Protein AF-A0A968FYV5-F1 (afdb_monomer)

Secondary structure (DSSP, 8-state):
-HHHHHHHHHHHT--PEEEEEEEEE---STTPPEEEEEEEEETTEEEEEEEEESSHHHHHHHHHHHHHHHHHHHHHSS----------

pLDDT: mean 79.54, std 15.36, range [38.28, 93.06]

Radius of gyration: 13.47 Å; Cα contacts (8 Å, |Δi|>4): 143; chains: 1; bounding box: 32×27×38 Å

Solvent-accessible surface area (backbone atoms only — not comparable to full-atom values): 5104 Å² total; per-residue (Å²): 111,66,71,59,54,50,50,51,27,68,73,71,71,48,81,65,42,80,75,47,79,45,79,45,70,79,44,85,66,100,80,30,37,31,37,22,39,30,31,36,38,39,96,95,42,77,43,74,7,59,17,69,26,75,44,70,68,61,6,43,50,44,3,49,52,43,21,53,50,51,52,54,44,57,73,77,40,76,91,72,81,75,80,78,82,73,75,134

Structure (mmCIF, N/CA/C/O backbone):
data_AF-A0A968FYV5-F1
#
_entry.id   AF-A0A968FYV5-F1
#
loop_
_atom_site.group_PDB
_atom_site.id
_atom_site.type_symbol
_atom_site.label_atom_id
_atom_site.label_alt_id
_atom_site.label_comp_id
_atom_site.label_asym_id
_atom_site.label_entity_id
_atom_site.label_seq_id
_atom_site.pdbx_PDB_ins_code
_atom_site.Cartn_x
_atom_site.Cartn_y
_atom_site.Cartn_z
_atom_site.occupancy
_atom_site.B_iso_or_equiv
_atom_site.auth_seq_id
_atom_site.auth_comp_id
_atom_site.auth_asym_id
_atom_site.auth_atom_id
_atom_site.pdbx_PDB_model_num
ATOM 1 N N . MET A 1 1 ? -5.947 -4.207 -10.582 1.00 76.00 1 MET A N 1
ATOM 2 C CA . MET A 1 1 ? -5.544 -3.867 -9.199 1.00 76.00 1 MET A CA 1
ATOM 3 C C . MET A 1 1 ? -6.603 -4.307 -8.194 1.00 76.00 1 MET A C 1
ATOM 5 O O . MET A 1 1 ? -6.247 -4.843 -7.156 1.00 76.00 1 MET A O 1
ATOM 9 N N . ASP A 1 2 ? -7.887 -4.200 -8.535 1.00 81.75 2 ASP A N 1
ATOM 10 C CA . ASP A 1 2 ? -9.028 -4.575 -7.686 1.00 81.75 2 ASP A CA 1
ATOM 11 C C . ASP A 1 2 ? -8.965 -5.997 -7.124 1.00 81.75 2 ASP A C 1
ATOM 13 O O . ASP A 1 2 ? -9.248 -6.203 -5.952 1.00 81.75 2 ASP A O 1
ATOM 17 N N . ALA A 1 3 ? -8.536 -6.982 -7.922 1.00 87.44 3 ALA A N 1
ATOM 18 C CA . ALA A 1 3 ? -8.394 -8.361 -7.452 1.00 87.44 3 ALA A CA 1
ATOM 19 C C . ALA A 1 3 ? -7.379 -8.498 -6.302 1.00 87.44 3 ALA A C 1
ATOM 21 O O . ALA A 1 3 ? -7.619 -9.253 -5.365 1.00 87.44 3 ALA A O 1
ATOM 22 N N . ILE A 1 4 ? -6.274 -7.745 -6.353 1.00 86.75 4 ILE A N 1
ATOM 23 C CA . ILE A 1 4 ? -5.237 -7.744 -5.313 1.00 86.75 4 ILE A CA 1
ATOM 24 C C . ILE A 1 4 ? -5.794 -7.084 -4.053 1.00 86.75 4 ILE A C 1
ATOM 26 O O . ILE A 1 4 ? -5.690 -7.647 -2.969 1.00 86.75 4 ILE A O 1
ATOM 30 N N . TYR A 1 5 ? -6.438 -5.925 -4.203 1.00 86.56 5 TYR A N 1
ATOM 31 C CA . TYR A 1 5 ? -7.014 -5.194 -3.076 1.00 86.56 5 TYR A CA 1
ATOM 32 C C . TYR A 1 5 ? -8.117 -5.998 -2.394 1.00 86.56 5 TYR A C 1
ATOM 34 O O . TYR A 1 5 ? -8.095 -6.128 -1.177 1.00 86.56 5 TYR A O 1
ATOM 42 N N . ASN A 1 6 ? -9.003 -6.623 -3.171 1.00 88.44 6 ASN A N 1
ATOM 43 C CA . ASN A 1 6 ? -10.052 -7.500 -2.663 1.00 88.44 6 ASN A CA 1
ATOM 44 C C . ASN A 1 6 ? -9.472 -8.757 -1.991 1.00 88.44 6 ASN A C 1
ATOM 46 O O . ASN A 1 6 ? -9.973 -9.199 -0.964 1.00 88.44 6 ASN A O 1
ATOM 50 N N . ALA A 1 7 ? -8.389 -9.333 -2.520 1.00 89.94 7 ALA A N 1
ATOM 51 C CA . ALA A 1 7 ? -7.714 -10.442 -1.849 1.00 89.94 7 ALA A CA 1
ATOM 52 C C . ALA A 1 7 ? -7.172 -10.019 -0.475 1.00 89.94 7 ALA A C 1
ATOM 54 O O . ALA A 1 7 ? -7.400 -10.722 0.506 1.00 89.94 7 ALA A O 1
ATOM 55 N N . VAL A 1 8 ? -6.515 -8.858 -0.389 1.00 86.75 8 VAL A N 1
ATOM 56 C CA . VAL A 1 8 ? -6.016 -8.325 0.887 1.00 86.75 8 VAL A CA 1
ATOM 57 C C . VAL A 1 8 ? -7.171 -8.028 1.847 1.00 86.75 8 VAL A C 1
ATOM 59 O O . VAL A 1 8 ? -7.110 -8.456 2.992 1.00 86.75 8 VAL A O 1
ATOM 62 N N . ASP A 1 9 ? -8.237 -7.382 1.374 1.00 88.81 9 ASP A N 1
ATOM 63 C CA . ASP A 1 9 ? -9.467 -7.084 2.127 1.00 88.81 9 ASP A CA 1
ATOM 6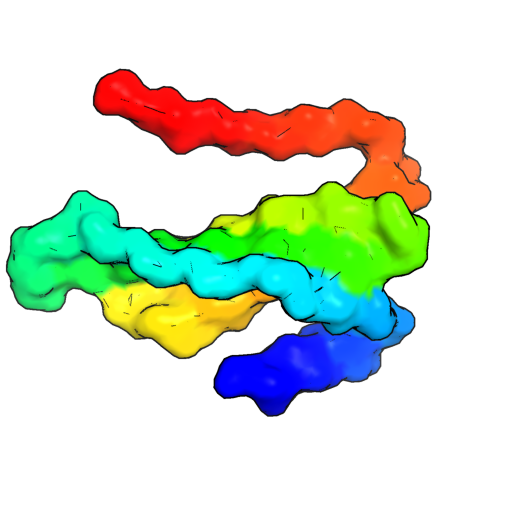4 C C . ASP A 1 9 ? -10.074 -8.343 2.760 1.00 88.81 9 ASP A C 1
ATOM 66 O O . ASP A 1 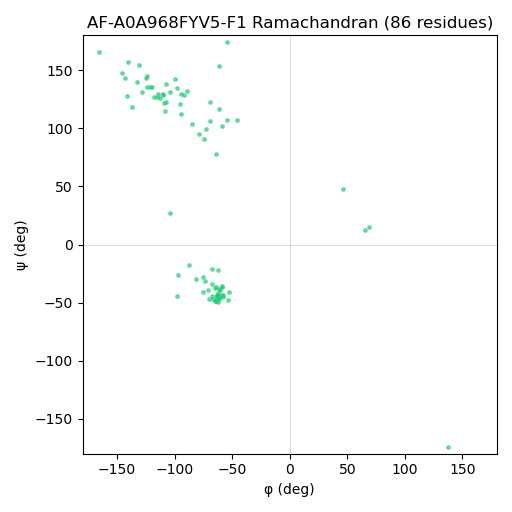9 ? -10.346 -8.395 3.957 1.00 88.81 9 ASP A O 1
ATOM 70 N N . ARG A 1 10 ? -10.191 -9.416 1.967 1.00 89.06 10 ARG A N 1
ATOM 71 C CA . ARG A 1 10 ? -10.729 -10.707 2.413 1.00 89.06 10 ARG A CA 1
ATOM 72 C C . ARG A 1 10 ? -9.832 -11.415 3.422 1.00 89.06 10 ARG A C 1
ATOM 74 O O . ARG A 1 10 ? -10.349 -12.120 4.282 1.00 89.06 10 ARG A O 1
ATOM 81 N N . ILE A 1 11 ? -8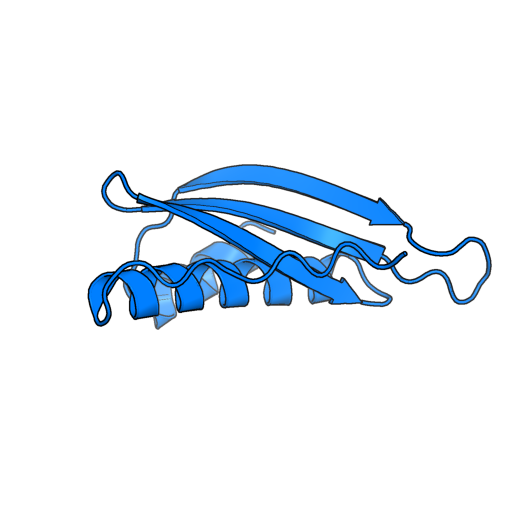.513 -11.271 3.301 1.00 88.00 11 ILE A N 1
ATOM 82 C CA . ILE A 1 11 ? -7.548 -11.889 4.220 1.00 88.00 11 ILE A CA 1
ATOM 83 C C . ILE A 1 11 ? -7.514 -11.137 5.555 1.00 88.00 11 ILE A C 1
ATOM 85 O O . ILE A 1 11 ? -7.432 -11.766 6.607 1.00 88.00 11 ILE A O 1
ATOM 89 N N . THR A 1 12 ? -7.572 -9.804 5.529 1.00 83.50 12 THR A N 1
ATOM 90 C CA . THR A 1 12 ? -7.497 -8.974 6.740 1.00 83.50 12 THR A CA 1
ATOM 91 C C . THR A 1 12 ? -8.855 -8.741 7.396 1.00 83.50 12 THR A C 1
ATOM 93 O O . THR A 1 12 ? -8.903 -8.361 8.563 1.00 83.50 12 THR A O 1
ATOM 96 N N . GLY A 1 13 ? -9.950 -8.968 6.666 1.00 85.88 13 GLY A N 1
ATOM 97 C CA . GLY A 1 13 ? -11.312 -8.668 7.104 1.00 85.88 13 GLY A CA 1
ATOM 98 C C . GLY A 1 13 ? -11.602 -7.167 7.207 1.00 85.88 13 GLY A C 1
ATOM 99 O O . GLY A 1 13 ? -12.575 -6.785 7.853 1.00 85.88 13 GLY A O 1
ATOM 100 N N . MET A 1 14 ? -10.757 -6.312 6.622 1.00 82.75 14 MET A N 1
ATOM 101 C CA . MET A 1 14 ? -10.892 -4.857 6.695 1.00 82.75 14 MET A CA 1
ATOM 102 C C . MET A 1 14 ? -11.340 -4.300 5.356 1.00 82.75 14 MET A C 1
ATOM 104 O O . MET A 1 14 ? -10.556 -4.322 4.414 1.00 82.75 14 MET A O 1
ATOM 108 N N . THR A 1 15 ? -12.543 -3.721 5.314 1.00 85.06 15 THR A N 1
ATOM 109 C CA . THR A 1 15 ? -13.061 -3.069 4.107 1.00 85.06 15 THR A CA 1
ATOM 110 C C . THR A 1 15 ? -12.465 -1.680 3.910 1.00 85.06 15 THR A C 1
ATOM 112 O O . THR A 1 15 ? -12.940 -0.698 4.486 1.00 85.06 15 THR A O 1
ATOM 115 N N . CYS A 1 16 ? -11.404 -1.581 3.114 1.00 86.62 16 CYS A N 1
ATOM 116 C CA . CYS A 1 16 ? -10.699 -0.322 2.862 1.00 86.62 16 CYS A CA 1
ATOM 117 C C . CYS A 1 16 ? -11.163 0.321 1.550 1.00 86.62 16 CYS A C 1
ATOM 119 O O . CYS A 1 16 ? -11.242 -0.327 0.509 1.00 86.62 16 CYS A O 1
ATOM 121 N N . LYS A 1 17 ? -11.419 1.632 1.567 1.00 88.88 17 LYS A N 1
ATOM 122 C CA . LYS A 1 17 ? -11.734 2.404 0.362 1.00 88.88 17 LYS A CA 1
ATOM 123 C C . LYS A 1 17 ? -10.475 3.070 -0.178 1.00 88.88 17 LYS A C 1
ATOM 125 O O . LYS A 1 17 ? -9.868 3.885 0.512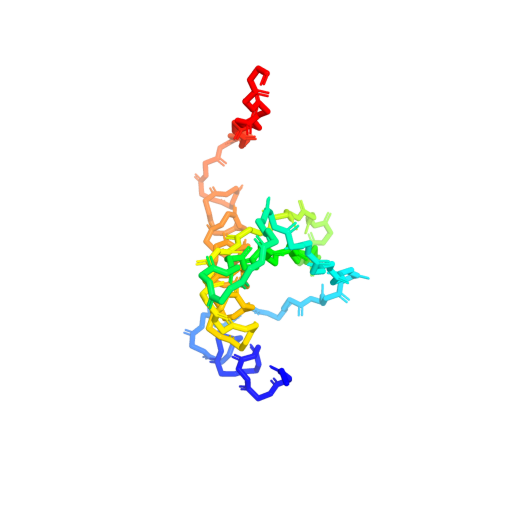 1.00 88.88 17 LYS A O 1
ATOM 130 N N . LEU A 1 18 ? -10.104 2.764 -1.418 1.00 89.94 18 LEU A N 1
ATOM 131 C CA . LEU A 1 18 ? -9.044 3.486 -2.121 1.00 89.94 18 LEU A CA 1
ATOM 132 C C . LEU A 1 18 ? -9.523 4.911 -2.440 1.00 89.94 18 LEU A C 1
ATOM 134 O O . LEU A 1 18 ? -10.563 5.088 -3.074 1.00 89.94 18 LEU A O 1
ATOM 138 N N . LEU A 1 19 ? -8.780 5.912 -1.975 1.00 91.12 19 LEU A N 1
ATOM 139 C CA . LEU A 1 19 ? -9.039 7.326 -2.245 1.00 91.12 19 LEU A CA 1
ATOM 140 C C . LEU A 1 19 ? -8.176 7.857 -3.383 1.00 91.12 19 LEU A C 1
ATOM 142 O O . LEU A 1 19 ? -8.677 8.583 -4.234 1.00 91.12 19 LEU A O 1
ATOM 146 N N . ASP A 1 20 ? -6.889 7.512 -3.374 1.00 91.12 20 ASP A N 1
ATOM 147 C 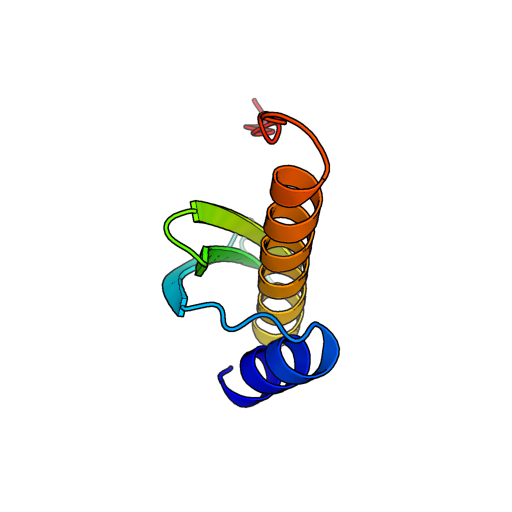CA . ASP A 1 20 ? -5.919 8.018 -4.340 1.00 91.12 20 ASP A CA 1
ATOM 148 C C . ASP A 1 20 ? -4.875 6.953 -4.672 1.00 91.12 20 ASP A C 1
ATOM 150 O O . ASP A 1 20 ? -4.514 6.122 -3.829 1.00 91.12 20 ASP A O 1
ATOM 154 N N . TYR A 1 21 ? -4.399 6.991 -5.911 1.00 90.12 21 TYR A N 1
ATOM 155 C CA . TYR A 1 21 ? -3.370 6.107 -6.435 1.00 90.12 21 TYR A CA 1
ATOM 156 C C . TYR A 1 21 ? -2.393 6.933 -7.265 1.00 90.12 21 TYR A C 1
ATOM 158 O O . TYR A 1 21 ? -2.769 7.495 -8.293 1.00 90.12 21 TYR A O 1
ATOM 166 N N . GLN A 1 22 ? -1.133 6.966 -6.843 1.00 89.44 22 GLN A N 1
ATOM 167 C CA . GLN A 1 22 ? -0.064 7.644 -7.562 1.00 89.44 22 GLN A CA 1
ATOM 168 C C . GLN A 1 22 ? 1.069 6.683 -7.867 1.00 89.44 22 GLN A C 1
ATOM 170 O O . GLN A 1 22 ? 1.519 5.936 -7.001 1.00 89.44 22 GLN A O 1
ATOM 175 N N . VAL A 1 23 ? 1.565 6.754 -9.098 1.00 88.31 23 VAL A N 1
ATOM 176 C CA . VAL A 1 23 ? 2.804 6.101 -9.504 1.00 88.31 23 VAL A CA 1
ATOM 177 C C . VAL A 1 23 ? 3.819 7.175 -9.873 1.00 88.31 23 VAL A C 1
ATOM 179 O O . VAL A 1 23 ? 3.541 8.068 -10.671 1.00 88.31 23 VAL A O 1
ATOM 182 N N . MET A 1 24 ? 4.994 7.100 -9.266 1.00 84.25 24 MET A N 1
ATOM 183 C CA . MET A 1 24 ? 6.131 7.970 -9.521 1.00 84.25 24 MET A CA 1
ATOM 184 C C . MET A 1 24 ? 7.294 7.117 -10.008 1.00 84.25 24 MET A C 1
ATOM 186 O O . MET A 1 24 ? 7.575 6.064 -9.451 1.00 84.25 24 MET A O 1
ATOM 190 N N . SER A 1 25 ? 7.998 7.556 -11.045 1.00 80.31 25 SER A N 1
ATOM 191 C CA . SER A 1 25 ? 9.225 6.884 -11.482 1.00 80.31 25 SER A CA 1
ATOM 192 C C . SER A 1 25 ? 10.406 7.591 -10.831 1.00 80.31 25 SER A C 1
ATOM 194 O O . SER A 1 25 ? 10.661 8.752 -11.149 1.00 80.31 25 SER A O 1
ATOM 196 N N . LYS A 1 26 ? 11.113 6.926 -9.908 1.00 71.31 26 LYS A N 1
ATOM 197 C CA . LYS A 1 26 ? 12.254 7.544 -9.205 1.00 71.31 26 LYS A CA 1
ATOM 198 C C . LYS A 1 26 ? 13.498 7.643 -10.077 1.00 71.31 26 LYS A C 1
ATOM 200 O O . LYS A 1 26 ? 14.317 8.534 -9.881 1.00 71.31 26 LYS A O 1
ATOM 205 N N . THR A 1 27 ? 13.647 6.742 -11.040 1.00 67.38 27 THR A N 1
ATOM 206 C CA . THR A 1 27 ? 14.826 6.681 -11.905 1.00 67.38 27 THR A CA 1
ATOM 207 C C . THR A 1 27 ? 14.425 6.592 -13.377 1.00 67.38 27 THR A C 1
ATOM 209 O O . THR A 1 27 ? 13.317 6.176 -13.723 1.00 67.38 27 THR A O 1
ATOM 212 N N . ARG A 1 28 ? 15.319 7.055 -14.259 1.00 61.75 28 ARG A N 1
ATOM 213 C CA . ARG A 1 28 ? 15.151 7.064 -15.719 1.00 61.75 28 ARG A CA 1
ATOM 214 C C . ARG A 1 28 ? 16.163 6.090 -16.321 1.00 61.75 28 ARG A C 1
ATOM 216 O O . ARG A 1 28 ? 17.351 6.224 -16.052 1.00 61.75 28 ARG A O 1
ATOM 223 N N . GLY A 1 29 ? 15.714 5.136 -17.134 1.00 65.12 29 GLY A N 1
ATOM 224 C CA . GLY A 1 29 ? 16.582 4.119 -17.740 1.00 65.12 29 GLY A CA 1
ATOM 225 C C . GLY A 1 29 ? 15.959 2.725 -17.701 1.00 65.12 29 GLY A C 1
ATOM 226 O O . GLY A 1 29 ? 14.809 2.569 -17.303 1.00 65.12 29 GLY A O 1
ATOM 227 N N . LYS A 1 30 ? 16.716 1.709 -18.128 1.00 61.72 30 LYS A N 1
ATOM 228 C CA . LYS A 1 30 ? 16.272 0.303 -18.154 1.00 61.72 30 LYS A CA 1
ATOM 229 C C . LYS A 1 30 ? 16.064 -0.284 -16.745 1.00 61.72 30 LYS A C 1
ATOM 231 O O . LYS A 1 30 ? 15.292 -1.221 -16.592 1.00 61.72 30 LYS A O 1
ATOM 236 N N . ASP A 1 31 ? 16.685 0.334 -15.743 1.00 65.31 31 ASP A N 1
ATOM 237 C CA . ASP A 1 31 ? 16.618 0.001 -14.314 1.00 65.31 31 ASP A CA 1
ATOM 238 C C . ASP A 1 31 ? 15.721 0.983 -13.534 1.00 65.31 31 ASP A C 1
ATOM 240 O O . ASP A 1 31 ? 15.935 1.256 -12.351 1.00 65.31 31 ASP A O 1
ATOM 244 N N . ALA A 1 32 ? 14.743 1.588 -14.218 1.00 67.00 32 ALA A N 1
ATOM 245 C CA . ALA A 1 32 ? 13.790 2.488 -13.588 1.00 67.00 32 ALA A CA 1
ATOM 246 C C . ALA A 1 32 ? 12.978 1.743 -12.511 1.00 67.00 32 ALA A C 1
ATOM 248 O O . ALA A 1 32 ? 12.231 0.819 -12.828 1.00 67.00 32 ALA A O 1
ATOM 249 N N . GLN A 1 33 ? 13.104 2.149 -11.246 1.00 74.75 33 GLN A N 1
ATOM 250 C CA . GLN A 1 33 ? 12.213 1.703 -10.174 1.00 74.75 33 GLN A CA 1
ATOM 251 C C . GLN A 1 33 ? 11.043 2.680 -10.046 1.00 74.75 33 GLN A C 1
ATOM 253 O O . GLN A 1 33 ? 11.223 3.900 -9.941 1.00 74.75 33 GLN A O 1
ATOM 258 N N . GLY A 1 34 ? 9.835 2.122 -10.052 1.00 82.25 34 GLY A N 1
ATOM 259 C CA . GLY A 1 34 ? 8.600 2.835 -9.779 1.00 82.25 34 GLY A CA 1
ATOM 260 C C . GLY A 1 34 ? 8.291 2.816 -8.286 1.00 82.25 34 GLY A C 1
ATOM 261 O O . GLY A 1 34 ? 8.318 1.771 -7.641 1.00 82.25 34 GLY A O 1
ATOM 262 N N . GLU A 1 35 ? 7.972 3.976 -7.733 1.00 88.12 35 GLU A N 1
ATOM 263 C CA . GLU A 1 35 ? 7.325 4.120 -6.438 1.00 88.12 35 GLU A CA 1
ATOM 264 C C . GLU A 1 35 ? 5.816 4.241 -6.659 1.00 88.12 35 GLU A C 1
ATOM 266 O O . GLU A 1 35 ? 5.349 5.051 -7.454 1.00 88.12 35 GLU A O 1
ATOM 271 N N . VAL A 1 36 ? 5.040 3.435 -5.949 1.00 91.44 36 VAL A N 1
ATOM 272 C CA . VAL A 1 36 ? 3.586 3.532 -5.902 1.00 91.44 36 VAL A CA 1
ATOM 273 C C . VAL A 1 36 ? 3.188 4.013 -4.518 1.00 91.44 36 VAL A C 1
ATOM 275 O O . VAL A 1 36 ? 3.597 3.451 -3.503 1.00 91.44 36 VAL A O 1
ATOM 278 N N . THR A 1 37 ? 2.353 5.042 -4.475 1.00 92.12 37 THR A N 1
ATOM 279 C CA . THR A 1 37 ? 1.707 5.519 -3.257 1.00 92.12 37 THR A CA 1
ATOM 280 C C . THR A 1 37 ? 0.206 5.302 -3.378 1.00 92.12 37 THR A C 1
ATOM 282 O O . THR A 1 37 ? -0.409 5.687 -4.371 1.00 92.12 37 THR A O 1
ATOM 285 N N . VAL A 1 38 ? -0.392 4.686 -2.361 1.00 92.44 38 VAL A N 1
ATOM 286 C CA . VAL A 1 38 ? -1.838 4.471 -2.273 1.00 92.44 38 VAL A CA 1
ATOM 287 C C . VAL A 1 38 ? -2.387 5.116 -1.015 1.00 92.44 38 VAL A C 1
ATOM 289 O O . VAL A 1 38 ? -1.821 4.987 0.074 1.00 92.44 38 VAL A O 1
ATOM 292 N N . ARG A 1 39 ? -3.514 5.805 -1.158 1.00 92.81 39 ARG A N 1
ATOM 293 C CA . ARG A 1 39 ? -4.243 6.416 -0.051 1.00 92.81 39 ARG A CA 1
ATOM 294 C C . ARG A 1 39 ? -5.507 5.618 0.187 1.00 92.81 39 ARG A C 1
ATOM 296 O O . ARG A 1 39 ? -6.317 5.466 -0.725 1.00 92.81 39 ARG A O 1
ATOM 303 N N . VAL A 1 40 ? -5.673 5.108 1.400 1.00 91.25 40 VAL A N 1
ATOM 304 C CA . VAL A 1 40 ? -6.838 4.301 1.772 1.00 91.25 40 VAL A CA 1
ATOM 305 C C . VAL A 1 40 ? -7.539 4.903 2.979 1.00 91.25 40 VAL A C 1
ATOM 307 O O . VAL A 1 40 ? -6.904 5.448 3.883 1.00 91.25 40 VAL A O 1
ATOM 310 N N . LEU A 1 41 ? -8.860 4.781 2.976 1.00 88.38 41 LEU A N 1
ATOM 311 C CA . LEU A 1 41 ? -9.757 5.212 4.033 1.00 88.38 41 LEU A CA 1
ATOM 312 C C . LEU A 1 41 ? -10.490 3.999 4.594 1.00 88.38 41 LEU A C 1
ATOM 314 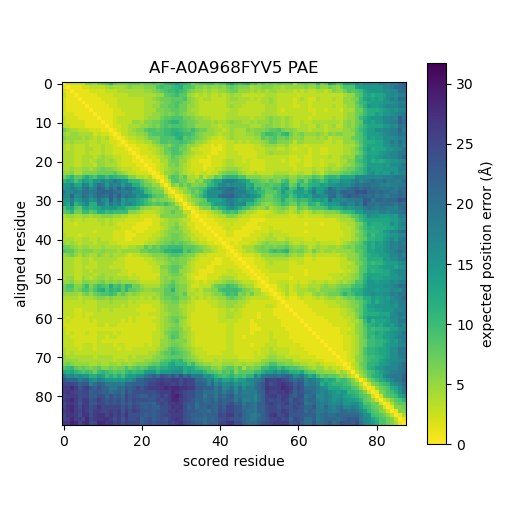O O . LEU A 1 41 ? -11.130 3.255 3.853 1.00 88.38 41 LEU A O 1
ATOM 318 N N . HIS A 1 42 ? -10.434 3.827 5.905 1.00 87.56 42 HIS A N 1
ATOM 319 C CA . HIS A 1 42 ? -11.147 2.775 6.613 1.00 87.56 42 HIS A CA 1
ATOM 320 C C . HIS A 1 42 ? -11.668 3.324 7.937 1.00 87.56 42 HIS A C 1
ATOM 322 O O . HIS A 1 42 ? -10.906 3.939 8.676 1.00 87.56 42 HIS A O 1
ATOM 328 N N . GLU A 1 43 ? -12.962 3.151 8.216 1.00 84.62 43 GLU A N 1
ATOM 329 C CA . GLU A 1 43 ? -13.607 3.622 9.456 1.00 84.62 43 GLU A CA 1
ATOM 330 C C . GLU A 1 43 ? -13.244 5.072 9.833 1.00 84.62 43 GLU A C 1
ATOM 332 O O . GLU A 1 43 ? -12.868 5.383 10.963 1.00 84.62 43 GLU A O 1
ATOM 337 N N . ASN A 1 44 ? -13.328 5.975 8.848 1.00 84.12 44 ASN A N 1
ATOM 338 C CA . ASN A 1 44 ? -13.005 7.401 8.987 1.00 84.12 44 ASN A CA 1
ATOM 339 C C . ASN A 1 44 ? -11.522 7.708 9.291 1.00 84.12 44 ASN A C 1
ATOM 341 O O . ASN A 1 44 ? -11.169 8.831 9.648 1.00 84.12 44 ASN A O 1
ATOM 345 N N . ARG A 1 45 ? -10.640 6.714 9.143 1.00 84.62 45 ARG A N 1
ATOM 346 C CA . ARG A 1 45 ? -9.190 6.847 9.290 1.00 84.62 45 ARG A CA 1
ATOM 347 C C . ARG A 1 45 ? -8.524 6.709 7.947 1.00 84.62 45 ARG A C 1
ATOM 349 O O . ARG A 1 45 ? -8.720 5.734 7.226 1.00 84.62 45 ARG A O 1
ATOM 356 N N . GLU A 1 46 ? -7.688 7.681 7.650 1.00 89.62 46 GLU A N 1
ATOM 357 C CA . GLU A 1 46 ? -6.949 7.718 6.409 1.00 89.62 46 GLU A CA 1
ATOM 358 C C . GLU A 1 46 ? -5.474 7.401 6.651 1.00 89.62 46 GLU A C 1
ATOM 360 O O . GLU A 1 46 ? -4.858 7.856 7.629 1.00 89.62 46 GLU A O 1
ATOM 365 N N . VAL A 1 47 ? -4.903 6.599 5.757 1.00 90.81 47 VAL A N 1
ATOM 366 C CA . VAL A 1 47 ? -3.472 6.316 5.748 1.00 90.81 47 VAL A CA 1
ATOM 367 C C . VAL A 1 47 ? -2.919 6.270 4.333 1.00 90.81 47 VAL A C 1
ATOM 369 O O . VAL A 1 47 ? -3.620 5.998 3.358 1.00 90.81 47 VAL A O 1
ATOM 372 N N . LEU A 1 48 ? -1.611 6.491 4.266 1.00 91.50 48 LEU A N 1
ATOM 373 C CA . LEU A 1 48 ? -0.812 6.386 3.058 1.00 91.50 48 LEU A CA 1
ATOM 374 C C . LEU A 1 48 ? 0.095 5.160 3.155 1.00 91.50 48 LEU A C 1
ATOM 376 O O . LEU A 1 48 ? 0.918 5.042 4.077 1.00 91.50 48 LEU A O 1
ATOM 380 N N . GLY A 1 49 ? -0.059 4.264 2.190 1.00 90.69 49 GLY A N 1
ATOM 381 C CA . GLY A 1 49 ? 0.853 3.163 1.925 1.00 90.69 49 GLY A CA 1
ATOM 382 C C . GLY A 1 49 ? 1.779 3.501 0.767 1.00 90.69 49 GLY A C 1
ATOM 383 O O . GLY A 1 49 ? 1.370 4.151 -0.192 1.00 90.69 49 GLY A O 1
ATOM 384 N N . LYS A 1 50 ? 3.033 3.068 0.869 1.00 92.50 50 LYS A N 1
ATOM 385 C CA . LYS A 1 50 ? 4.047 3.225 -0.175 1.00 92.50 50 LYS A CA 1
ATOM 386 C C . LYS A 1 50 ? 4.618 1.851 -0.501 1.00 92.50 50 LYS A C 1
ATOM 388 O O . LYS A 1 50 ? 4.757 1.027 0.404 1.00 92.50 50 LYS A O 1
ATOM 393 N N . GLY A 1 51 ? 4.916 1.613 -1.765 1.00 90.62 51 GLY A N 1
ATOM 394 C CA . GLY A 1 51 ? 5.558 0.400 -2.256 1.00 90.62 51 GLY A CA 1
ATOM 395 C C . GLY A 1 51 ? 6.503 0.768 -3.385 1.00 90.62 51 GLY A C 1
ATOM 396 O O . GLY A 1 51 ? 6.223 1.692 -4.147 1.00 90.62 51 GLY A O 1
ATOM 397 N N . THR A 1 52 ? 7.645 0.098 -3.471 1.00 88.88 52 THR A N 1
ATOM 398 C CA . THR A 1 52 ? 8.664 0.415 -4.483 1.00 88.88 52 THR A CA 1
ATOM 399 C C . THR A 1 52 ? 9.038 -0.854 -5.216 1.00 88.88 52 THR A C 1
ATOM 401 O O . THR A 1 52 ? 9.333 -1.862 -4.591 1.00 88.88 52 THR A O 1
ATOM 404 N N . GLY A 1 53 ? 9.050 -0.817 -6.543 1.00 83.00 53 GLY A N 1
ATOM 405 C CA . GLY A 1 53 ? 9.351 -2.004 -7.328 1.00 83.00 53 GLY A CA 1
ATOM 406 C C . GLY A 1 53 ? 9.658 -1.686 -8.779 1.00 83.00 53 GLY A C 1
ATOM 407 O O . GLY A 1 53 ? 9.403 -0.592 -9.278 1.00 83.00 53 GLY A O 1
ATOM 408 N N . VAL A 1 54 ? 10.218 -2.670 -9.475 1.00 78.62 54 VAL A N 1
ATOM 409 C CA . VAL A 1 54 ? 10.459 -2.577 -10.925 1.00 78.62 54 VAL A CA 1
ATOM 410 C C . VAL A 1 54 ? 9.136 -2.715 -11.688 1.00 78.62 54 VAL A C 1
ATOM 412 O O . VAL A 1 54 ? 8.938 -2.098 -12.729 1.00 78.62 54 VAL A O 1
ATOM 415 N N . ASN A 1 55 ? 8.196 -3.484 -11.129 1.00 83.00 55 ASN A N 1
ATOM 416 C CA . ASN A 1 55 ? 6.857 -3.665 -11.672 1.00 83.00 55 ASN A CA 1
ATOM 417 C C . ASN A 1 55 ? 5.818 -2.872 -10.880 1.00 83.00 55 ASN A C 1
ATOM 419 O O . ASN A 1 55 ? 5.695 -3.010 -9.663 1.00 83.00 55 ASN A O 1
ATOM 423 N N . THR A 1 56 ? 4.975 -2.130 -11.598 1.00 83.75 56 THR A N 1
ATOM 424 C CA . THR A 1 56 ? 3.877 -1.349 -11.013 1.00 83.75 56 THR A CA 1
ATOM 425 C C . THR A 1 56 ? 2.891 -2.219 -10.233 1.00 83.75 56 THR A C 1
ATOM 427 O O . THR A 1 56 ? 2.376 -1.784 -9.210 1.00 83.75 56 THR A O 1
ATOM 430 N N . VAL A 1 57 ? 2.629 -3.453 -10.678 1.00 88.00 57 VAL A N 1
ATOM 431 C CA . VAL A 1 57 ? 1.689 -4.374 -10.011 1.00 88.00 57 VAL A CA 1
ATOM 432 C C . VAL A 1 57 ? 2.200 -4.811 -8.640 1.00 88.00 57 VAL A C 1
ATOM 434 O O . VAL A 1 57 ? 1.458 -4.738 -7.664 1.00 88.00 57 VAL A O 1
ATOM 437 N N . GLU A 1 58 ? 3.469 -5.206 -8.563 1.00 87.69 58 GLU A N 1
ATOM 438 C C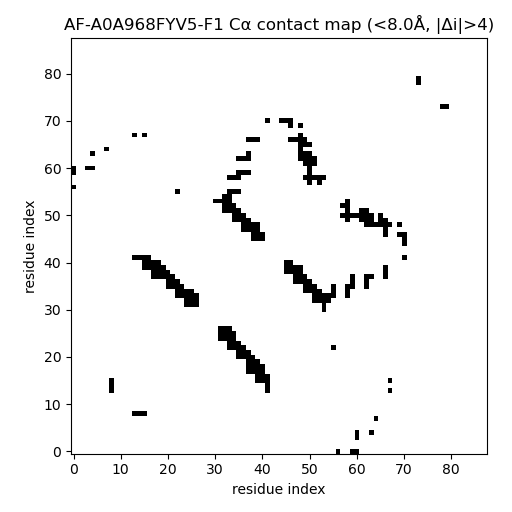A . GLU A 1 58 ? 4.120 -5.614 -7.316 1.00 87.69 58 GLU A CA 1
ATOM 439 C C . GLU A 1 58 ? 4.213 -4.439 -6.338 1.00 87.69 58 GLU A C 1
ATOM 441 O O . GLU A 1 58 ? 3.739 -4.538 -5.208 1.00 87.69 58 GLU A O 1
ATOM 446 N N . ALA A 1 59 ? 4.686 -3.282 -6.816 1.00 90.19 59 ALA A N 1
ATOM 447 C CA . ALA A 1 59 ? 4.755 -2.062 -6.018 1.00 90.19 59 ALA A CA 1
ATOM 448 C C . ALA A 1 59 ? 3.373 -1.628 -5.495 1.00 90.19 59 ALA A C 1
ATOM 450 O O . ALA A 1 59 ? 3.251 -1.164 -4.364 1.00 90.19 59 ALA A O 1
ATOM 451 N N . SER A 1 60 ? 2.309 -1.816 -6.283 1.00 89.56 60 SER A N 1
ATOM 452 C CA . SER A 1 60 ? 0.939 -1.491 -5.858 1.00 89.56 60 SER A CA 1
ATOM 453 C C . SER A 1 60 ? 0.412 -2.452 -4.796 1.00 89.56 60 SER A C 1
ATOM 455 O O . SER A 1 60 ? -0.258 -2.017 -3.858 1.00 89.56 60 SER A O 1
ATOM 457 N N . ALA A 1 61 ? 0.715 -3.747 -4.921 1.00 90.50 61 ALA A N 1
ATOM 458 C CA . ALA A 1 61 ? 0.364 -4.735 -3.908 1.00 90.50 6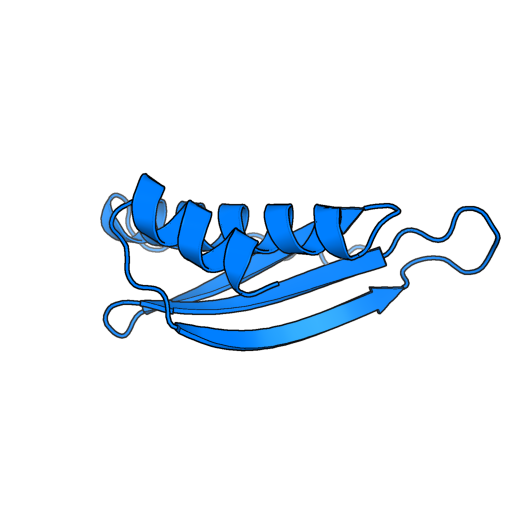1 ALA A CA 1
ATOM 459 C C . ALA A 1 61 ? 1.055 -4.412 -2.576 1.00 90.50 61 ALA A C 1
ATOM 461 O O . ALA A 1 61 ? 0.401 -4.356 -1.534 1.00 90.50 61 ALA A O 1
ATOM 462 N N . GLU A 1 62 ? 2.354 -4.116 -2.627 1.00 91.44 62 GLU A N 1
ATOM 463 C CA . GLU A 1 62 ? 3.150 -3.758 -1.456 1.00 91.44 62 GLU A CA 1
ATOM 464 C C . GLU A 1 62 ? 2.660 -2.456 -0.806 1.00 91.44 62 GLU A C 1
ATOM 466 O O . GLU A 1 62 ? 2.463 -2.401 0.410 1.00 91.44 62 GLU A O 1
ATOM 471 N N . ALA A 1 63 ? 2.359 -1.432 -1.611 1.00 93.06 63 ALA A N 1
ATOM 472 C CA . ALA A 1 63 ? 1.801 -0.176 -1.124 1.00 93.06 63 ALA A CA 1
ATOM 473 C C . ALA A 1 63 ? 0.477 -0.393 -0.379 1.00 93.06 63 ALA A C 1
ATOM 475 O O . ALA A 1 63 ? 0.287 0.149 0.711 1.00 93.06 63 ALA A O 1
ATOM 476 N N . TYR A 1 64 ? -0.422 -1.214 -0.927 1.00 91.19 64 TYR A N 1
ATOM 477 C CA . TYR A 1 64 ? -1.719 -1.492 -0.310 1.00 91.19 64 TYR A CA 1
ATOM 478 C C . TYR A 1 64 ? -1.586 -2.273 0.998 1.00 91.19 64 TYR A C 1
ATOM 480 O O . TYR A 1 64 ? -2.187 -1.892 2.002 1.00 91.19 64 TYR A O 1
ATOM 488 N N . VAL A 1 65 ? -0.740 -3.306 1.031 1.00 91.06 65 VAL A N 1
ATOM 489 C CA . VAL A 1 65 ? -0.450 -4.062 2.260 1.00 91.06 65 VAL A CA 1
ATOM 490 C C . VAL A 1 65 ? 0.145 -3.151 3.335 1.00 91.06 65 VAL A C 1
ATOM 492 O O . VAL A 1 65 ? -0.296 -3.189 4.484 1.00 91.06 65 VAL A O 1
ATOM 495 N N . ASN A 1 66 ? 1.083 -2.270 2.972 1.00 91.62 66 ASN A N 1
ATOM 496 C CA . ASN A 1 66 ? 1.644 -1.284 3.897 1.00 91.62 66 ASN A CA 1
ATOM 497 C C . ASN A 1 66 ? 0.579 -0.329 4.447 1.00 91.62 66 ASN A C 1
ATOM 499 O O . ASN A 1 66 ? 0.605 0.010 5.632 1.00 91.62 66 ASN A O 1
ATOM 503 N N . ALA A 1 67 ? -0.375 0.091 3.617 1.00 91.12 67 ALA A N 1
ATOM 504 C CA . ALA A 1 67 ? -1.490 0.919 4.054 1.00 91.12 67 ALA A CA 1
ATOM 505 C C . ALA A 1 67 ? -2.358 0.179 5.089 1.00 91.12 67 ALA A C 1
ATOM 507 O O . ALA A 1 67 ? -2.599 0.688 6.183 1.00 91.12 67 ALA A O 1
ATOM 508 N N . VAL A 1 68 ? -2.756 -1.060 4.795 1.00 89.94 68 VAL A N 1
ATOM 509 C CA . VAL A 1 68 ? -3.569 -1.876 5.710 1.00 89.94 68 VAL A CA 1
ATOM 510 C C . VAL A 1 68 ? -2.828 -2.154 7.023 1.00 89.94 68 VAL A C 1
ATOM 512 O O . VAL A 1 68 ? -3.402 -1.991 8.099 1.00 89.94 68 VAL A O 1
ATOM 515 N N . ASN A 1 69 ? -1.527 -2.453 6.970 1.00 89.81 69 ASN A N 1
ATOM 516 C CA . ASN A 1 69 ? -0.699 -2.598 8.168 1.00 89.81 69 ASN A CA 1
ATOM 517 C C . ASN A 1 69 ? -0.699 -1.323 9.023 1.00 89.81 69 ASN A C 1
ATOM 519 O O . ASN A 1 69 ? -0.866 -1.400 10.240 1.00 89.81 69 ASN A O 1
ATOM 523 N N . LYS A 1 70 ? -0.581 -0.136 8.414 1.00 88.38 70 LYS A N 1
ATOM 524 C CA . LYS A 1 70 ? -0.668 1.134 9.153 1.00 88.38 70 LYS A CA 1
ATOM 525 C C . LYS A 1 70 ? -2.039 1.354 9.791 1.00 88.38 70 LYS A C 1
ATOM 527 O O . LYS A 1 70 ? -2.094 1.890 10.897 1.00 88.38 70 LYS A O 1
ATOM 532 N N . LEU A 1 71 ? -3.132 0.944 9.142 1.00 86.38 71 LEU A N 1
ATOM 533 C CA . LEU A 1 71 ? -4.474 0.991 9.742 1.00 86.38 71 LEU A CA 1
ATOM 534 C C . LEU A 1 71 ? -4.576 0.077 10.964 1.00 86.38 71 LEU A C 1
ATOM 536 O O . LEU A 1 71 ? -5.078 0.506 12.004 1.00 86.38 71 LEU A O 1
ATOM 540 N N . LEU A 1 72 ? -4.054 -1.148 10.872 1.00 84.00 72 LEU A N 1
ATOM 541 C CA . LEU A 1 72 ? -4.023 -2.102 11.985 1.00 84.00 72 LEU A CA 1
ATOM 542 C C . LEU A 1 72 ? -3.196 -1.571 13.160 1.00 84.00 72 LEU A C 1
ATOM 544 O O . LEU A 1 72 ? -3.643 -1.619 14.307 1.00 84.00 72 LEU A O 1
ATOM 548 N N . VAL A 1 73 ? -2.019 -1.006 12.875 1.00 82.94 73 VAL A N 1
ATOM 549 C CA . VAL A 1 73 ? -1.152 -0.404 13.894 1.00 82.94 73 VAL A CA 1
ATOM 550 C C . VAL A 1 73 ? -1.831 0.800 14.537 1.00 82.94 73 VAL A C 1
ATOM 552 O O . VAL A 1 73 ? -1.918 0.820 15.754 1.00 82.94 73 VAL A O 1
ATOM 555 N N . LYS A 1 74 ? -2.404 1.745 13.777 1.00 74.62 74 LYS A N 1
ATOM 556 C CA . LYS A 1 74 ? -3.162 2.886 14.341 1.00 74.62 74 LYS A CA 1
ATOM 557 C C . LYS A 1 74 ? -4.402 2.467 15.139 1.00 74.62 74 LYS A C 1
ATOM 559 O O . LYS A 1 74 ? -4.929 3.237 15.937 1.00 74.62 74 LYS A O 1
ATOM 564 N N . THR A 1 75 ? -4.917 1.267 14.893 1.00 69.56 75 THR A N 1
ATOM 565 C CA . THR A 1 75 ? -6.038 0.703 15.654 1.00 69.56 75 THR A CA 1
ATOM 566 C C . THR A 1 75 ? -5.584 0.088 16.974 1.00 69.56 75 THR A C 1
ATOM 568 O O . THR A 1 75 ? -6.329 0.160 17.946 1.00 69.56 75 THR A O 1
ATOM 571 N N . LYS A 1 76 ? -4.350 -0.427 17.051 1.00 61.97 76 LYS A N 1
ATOM 572 C CA . LYS A 1 76 ? -3.765 -1.009 18.273 1.00 61.97 76 LYS A CA 1
ATOM 573 C C . LYS A 1 76 ? -2.860 -0.065 19.077 1.00 61.97 76 LYS A C 1
ATOM 575 O O . LYS A 1 76 ? -2.715 -0.259 20.278 1.00 61.97 76 LYS A O 1
ATOM 580 N N . ALA A 1 77 ? -2.243 0.923 18.444 1.00 47.88 77 ALA A N 1
ATOM 581 C CA . ALA A 1 77 ? -1.264 1.837 19.016 1.00 47.88 77 ALA A CA 1
AT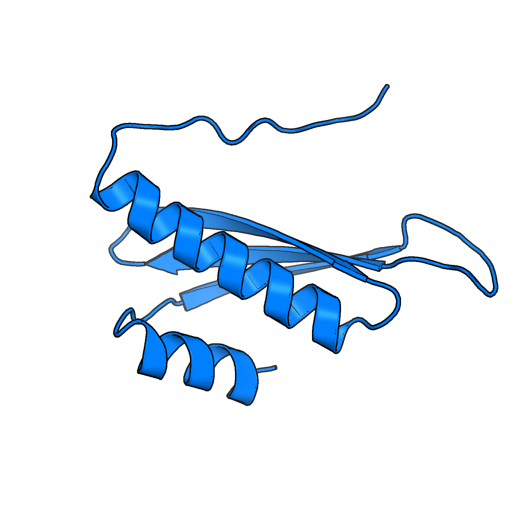OM 582 C C . ALA A 1 77 ? -1.632 3.279 18.630 1.00 47.88 77 ALA A C 1
ATOM 584 O O . ALA A 1 77 ? -2.068 3.534 17.507 1.00 47.88 77 ALA A O 1
ATOM 585 N N . GLY A 1 78 ? -1.477 4.221 19.566 1.00 48.22 78 GLY A N 1
ATOM 586 C CA . GLY A 1 78 ? -1.662 5.660 19.330 1.00 48.22 78 GLY A CA 1
ATOM 587 C C . GLY A 1 78 ? -0.812 6.203 18.164 1.00 48.22 78 GLY A C 1
ATOM 588 O O . GLY A 1 78 ? -0.022 5.466 17.577 1.00 48.22 78 GLY A O 1
ATOM 589 N N . PRO A 1 79 ? -0.984 7.484 17.785 1.00 42.22 79 PRO A N 1
ATOM 590 C CA . PRO A 1 79 ? -0.568 8.019 16.489 1.00 42.22 79 PRO A CA 1
ATOM 591 C C . PRO A 1 79 ? 0.936 7.842 16.249 1.00 42.22 79 PRO A C 1
ATOM 593 O O . PRO A 1 79 ? 1.752 8.607 16.750 1.00 42.22 79 PRO A O 1
ATOM 596 N N . VAL A 1 80 ? 1.301 6.843 15.445 1.00 51.28 80 VAL A N 1
ATOM 597 C CA . VAL A 1 80 ? 2.651 6.726 14.897 1.00 51.28 80 VAL A CA 1
ATOM 598 C C . VAL A 1 80 ? 2.714 7.573 13.630 1.00 51.28 80 VAL A C 1
ATOM 600 O O . VAL A 1 80 ? 2.142 7.227 12.590 1.00 51.28 80 VAL A O 1
ATOM 603 N N . SER A 1 81 ? 3.349 8.739 13.757 1.00 48.78 81 SER A N 1
ATOM 604 C CA . SER A 1 81 ? 3.805 9.557 12.636 1.00 48.78 81 SER A CA 1
ATOM 605 C C . SER A 1 81 ? 4.686 8.679 11.758 1.00 48.78 81 SER A C 1
ATOM 607 O O . SER A 1 81 ? 5.777 8.279 12.152 1.00 48.78 81 SER A O 1
ATOM 609 N N . GLY A 1 82 ? 4.158 8.289 10.600 1.00 48.88 82 GLY A N 1
ATOM 610 C CA . GLY A 1 82 ? 4.914 7.531 9.618 1.00 48.88 82 GLY A CA 1
ATOM 611 C C . GLY A 1 82 ? 5.975 8.448 9.043 1.00 48.88 82 GLY A C 1
ATOM 612 O O . GLY A 1 82 ? 5.630 9.346 8.286 1.00 48.88 82 GLY A O 1
ATOM 613 N N . GLU A 1 83 ? 7.216 8.209 9.446 1.00 44.59 83 GLU A N 1
ATOM 614 C CA . GLU A 1 83 ? 8.421 8.902 9.015 1.00 44.59 83 GLU A CA 1
ATOM 615 C C . GLU A 1 83 ? 8.428 9.057 7.490 1.00 44.59 83 GLU A C 1
ATOM 617 O O . GLU A 1 83 ? 8.564 8.102 6.718 1.00 44.59 83 GLU A O 1
ATOM 622 N N . GLU A 1 84 ? 8.193 10.289 7.052 1.00 44.91 84 GLU A N 1
ATOM 623 C CA . GLU A 1 84 ? 8.452 10.716 5.694 1.00 44.91 84 GLU A CA 1
ATOM 624 C C . GLU A 1 84 ? 9.965 10.855 5.576 1.00 44.91 84 GLU A C 1
ATOM 626 O O . GLU A 1 84 ? 10.535 11.905 5.848 1.00 44.91 84 GLU A O 1
ATOM 631 N N . ILE A 1 85 ? 10.629 9.773 5.174 1.00 50.00 85 ILE A N 1
ATOM 632 C CA . ILE A 1 85 ? 11.948 9.861 4.547 1.00 50.00 85 ILE A CA 1
ATOM 633 C C . ILE A 1 85 ? 11.801 10.617 3.219 1.00 50.00 85 ILE A C 1
ATOM 635 O O . ILE A 1 85 ? 11.744 10.038 2.134 1.00 50.00 85 ILE A O 1
ATOM 639 N N . GLN A 1 86 ? 11.687 11.939 3.323 1.00 41.66 86 GLN A N 1
ATOM 640 C CA . GLN A 1 86 ? 12.127 12.869 2.301 1.00 41.66 86 GLN A CA 1
ATOM 641 C C . GLN A 1 86 ? 13.656 12.843 2.375 1.00 41.66 86 GLN A C 1
ATOM 643 O O . GLN A 1 86 ? 14.255 13.393 3.296 1.00 41.66 86 GLN A O 1
ATOM 648 N N . GLY A 1 87 ? 14.276 12.087 1.469 1.00 38.28 87 GLY A N 1
ATOM 649 C CA . GLY A 1 87 ? 15.725 12.149 1.295 1.00 38.28 87 GLY A CA 1
ATOM 650 C C . GLY A 1 87 ? 16.159 13.563 0.869 1.00 38.28 87 GLY A C 1
ATOM 651 O O . GLY A 1 87 ? 15.330 14.279 0.301 1.00 38.28 87 GLY A O 1
ATOM 652 N N . PRO A 1 88 ? 17.407 13.958 1.180 1.00 46.28 88 PRO A N 1
ATOM 653 C CA . PRO A 1 88 ? 17.945 15.298 0.929 1.00 46.28 88 PRO A CA 1
ATOM 654 C C . PRO A 1 88 ? 18.023 15.669 -0.556 1.00 46.28 88 PRO A C 1
ATOM 656 O O . PRO A 1 88 ? 18.079 14.749 -1.406 1.00 46.28 88 PRO A O 1
#

Nearest PDB structures (foldseek):
  5npg-assembly1_A  TM=7.211E-01  e=4.937E-04  Drosophila melanogaster
  3vyy-assembly2_B  TM=5.947E-01  e=1.235E-03  Homo sapiens
  5ztm-assembly1_B  TM=6.229E-01  e=3.092E-03  Drosophila melanogaster
  8dfv-assembly1_K  TM=5.417E-01  e=2.421E-03  Drosophila melanogaster
  5zep-assembly1_x  TM=5.491E-01  e=4.845E-02  Mycolicibacterium smegmatis MC2 155

Sequence (88 aa):
MDAIYNAVDRITGMTCKLLDYQVMSKTRGKDAQGEVTVRVLHENREVLGKGTGVNTVEASAEAYVNAVNKLLVKTKAGPVSGEEIQGP

Foldseek 3Di:
DVVLLVVVCVVLVFDKDWDDKDWDFPDDDPQTKIKIWTWIDGPNDIDIFIAIGPDPVRRVSRRSVRRVVLVVCVVVDPDDPDDPPPDD

Mean predicted aligned error: 8.22 Å